Protein AF-A0A2N0QNW9-F1 (afdb_monomer)

Structure (mmCIF, N/CA/C/O backbone):
data_AF-A0A2N0QNW9-F1
#
_entry.id   AF-A0A2N0QNW9-F1
#
loop_
_atom_site.group_PDB
_atom_site.id
_atom_site.type_symbol
_atom_site.label_atom_id
_atom_site.label_alt_id
_atom_site.label_comp_id
_atom_site.label_asym_id
_atom_site.label_entity_id
_atom_site.label_seq_id
_atom_site.pdbx_PDB_ins_code
_atom_site.Cartn_x
_atom_site.Cartn_y
_atom_site.Cartn_z
_atom_site.occupancy
_atom_site.B_iso_or_equiv
_atom_site.auth_seq_id
_atom_site.auth_comp_id
_atom_site.auth_asym_id
_atom_site.auth_atom_id
_atom_site.pdbx_PDB_model_num
ATOM 1 N N . MET A 1 1 ? -4.707 -7.773 -13.191 1.00 48.44 1 MET A N 1
ATOM 2 C CA . MET A 1 1 ? -3.547 -7.348 -12.390 1.00 48.44 1 MET A CA 1
ATOM 3 C C . MET A 1 1 ? -4.023 -7.249 -10.958 1.00 48.44 1 MET A C 1
ATOM 5 O O . MET A 1 1 ? -4.866 -6.403 -10.692 1.00 48.44 1 MET A O 1
ATOM 9 N N . ASP A 1 2 ? -3.576 -8.142 -10.078 1.00 53.41 2 ASP A N 1
ATOM 10 C CA . ASP A 1 2 ? -3.922 -8.037 -8.659 1.00 53.41 2 ASP A CA 1
ATOM 11 C C . ASP A 1 2 ? -3.309 -6.743 -8.129 1.00 53.41 2 ASP A C 1
ATOM 13 O O . ASP A 1 2 ? -2.085 -6.581 -8.088 1.00 53.41 2 ASP A O 1
ATOM 17 N N . GLU A 1 3 ? -4.161 -5.768 -7.831 1.00 64.06 3 GLU A N 1
ATOM 18 C CA . GLU A 1 3 ? -3.727 -4.474 -7.338 1.00 64.06 3 GLU A CA 1
ATOM 19 C C . GLU A 1 3 ? -3.146 -4.657 -5.932 1.00 64.06 3 GLU A C 1
ATOM 21 O O . GLU A 1 3 ? -3.846 -5.014 -4.992 1.00 64.06 3 GLU A O 1
ATOM 26 N N . ILE A 1 4 ? -1.847 -4.393 -5.762 1.00 80.19 4 ILE A N 1
ATOM 27 C CA . ILE A 1 4 ? -1.136 -4.529 -4.475 1.00 80.19 4 ILE A CA 1
ATOM 28 C C . ILE A 1 4 ? -1.488 -3.367 -3.504 1.00 80.19 4 ILE A C 1
ATOM 30 O O . ILE A 1 4 ? -0.712 -2.997 -2.624 1.00 80.19 4 ILE A O 1
ATOM 34 N N . LYS A 1 5 ? -2.656 -2.742 -3.675 1.00 89.00 5 LYS A N 1
ATOM 35 C CA . LYS A 1 5 ? -3.111 -1.548 -2.953 1.00 89.00 5 LYS A CA 1
ATOM 36 C C . LYS A 1 5 ? -4.483 -1.775 -2.330 1.00 89.00 5 LYS A C 1
ATOM 38 O O . LYS A 1 5 ? -5.230 -2.650 -2.752 1.00 89.00 5 LYS A O 1
ATOM 43 N N . LEU A 1 6 ? -4.824 -0.947 -1.348 1.00 92.81 6 LEU A N 1
ATOM 44 C CA . LEU A 1 6 ? -6.203 -0.845 -0.887 1.00 92.81 6 LEU A CA 1
ATOM 45 C C . LEU A 1 6 ? -7.054 -0.157 -1.957 1.00 92.81 6 LEU A C 1
ATOM 47 O O . LEU A 1 6 ? -6.585 0.773 -2.624 1.00 92.81 6 LEU A O 1
ATOM 51 N N . SER A 1 7 ? -8.302 -0.604 -2.083 1.00 93.88 7 SER A N 1
ATOM 52 C CA . SER A 1 7 ? -9.323 0.070 -2.880 1.00 93.88 7 SER A CA 1
ATOM 53 C C . SER A 1 7 ? -9.699 1.411 -2.256 1.00 93.88 7 SER A C 1
ATOM 55 O O . SER A 1 7 ? -9.681 1.563 -1.030 1.00 93.88 7 SER A O 1
ATOM 57 N N . ASP A 1 8 ? -10.118 2.354 -3.094 1.00 93.00 8 ASP A N 1
ATOM 58 C CA . ASP A 1 8 ? -10.488 3.702 -2.656 1.00 93.00 8 ASP A CA 1
ATOM 59 C C . ASP A 1 8 ? -11.627 3.668 -1.617 1.00 93.00 8 ASP A C 1
ATOM 61 O O . ASP A 1 8 ? -11.547 4.352 -0.602 1.00 93.00 8 ASP A O 1
ATOM 65 N N . ASP A 1 9 ? -12.601 2.760 -1.763 1.00 95.62 9 ASP A N 1
ATOM 66 C CA . ASP A 1 9 ? -13.694 2.566 -0.792 1.00 95.62 9 ASP A CA 1
ATOM 67 C C . ASP A 1 9 ? -13.218 2.157 0.610 1.00 95.62 9 ASP A C 1
ATOM 69 O O . ASP A 1 9 ? -13.836 2.500 1.619 1.00 95.62 9 ASP A O 1
ATOM 73 N N . VAL A 1 10 ? -12.130 1.383 0.691 1.00 95.88 10 VAL A N 1
ATOM 74 C CA . VAL A 1 10 ? -11.548 0.980 1.979 1.00 95.88 10 VAL A CA 1
ATOM 75 C C . VAL A 1 10 ? -10.798 2.160 2.574 1.00 95.88 10 VAL A C 1
ATOM 77 O O . VAL A 1 10 ? -10.932 2.423 3.765 1.00 95.88 10 VAL A O 1
ATOM 80 N N . ILE A 1 11 ? -10.051 2.890 1.743 1.00 95.31 11 ILE A N 1
ATOM 81 C CA . ILE A 1 11 ? -9.313 4.085 2.152 1.00 95.31 11 ILE A CA 1
ATOM 82 C C . ILE A 1 11 ? -10.254 5.139 2.718 1.00 95.31 11 ILE A C 1
ATOM 84 O O . ILE A 1 11 ? -9.999 5.645 3.805 1.00 95.31 11 ILE A O 1
ATOM 88 N N . GLU A 1 12 ? -11.358 5.431 2.039 1.00 96.19 12 GLU A N 1
ATOM 89 C CA . GLU A 1 12 ? -12.331 6.428 2.485 1.00 96.19 12 GLU A CA 1
ATOM 90 C C . GLU A 1 12 ? -12.908 6.118 3.874 1.00 96.19 12 GLU A C 1
ATOM 92 O O . GLU A 1 12 ? -13.183 7.040 4.637 1.00 96.19 12 GLU A O 1
ATOM 97 N N . GLN A 1 13 ? -13.022 4.838 4.245 1.00 96.94 13 GLN A N 1
ATOM 98 C CA . GLN A 1 13 ? -13.509 4.420 5.566 1.00 96.94 13 GLN A CA 1
ATOM 99 C C . GLN A 1 13 ? -12.474 4.568 6.688 1.00 96.94 13 GLN A C 1
ATOM 101 O O . GLN A 1 13 ? -12.858 4.659 7.853 1.00 96.94 13 GLN A O 1
ATOM 106 N N . ILE A 1 14 ? -11.176 4.558 6.364 1.00 95.75 14 ILE A N 1
ATOM 107 C CA . ILE A 1 14 ? -10.092 4.515 7.362 1.00 95.75 14 ILE A CA 1
ATOM 108 C C . ILE A 1 14 ? -9.155 5.729 7.312 1.00 95.75 14 ILE A C 1
ATOM 110 O O . ILE A 1 14 ? -8.272 5.837 8.161 1.00 95.75 14 ILE A O 1
ATOM 114 N N . LYS A 1 15 ? -9.308 6.634 6.336 1.00 93.00 15 LYS A N 1
ATOM 115 C CA . LYS A 1 15 ? -8.396 7.771 6.103 1.00 93.00 15 LYS A CA 1
ATOM 116 C C . LYS A 1 15 ? -8.313 8.758 7.268 1.00 93.00 15 LYS A C 1
ATOM 118 O O . LYS A 1 15 ? -7.285 9.402 7.431 1.00 93.00 15 LYS A O 1
ATOM 123 N N . ASP A 1 16 ? -9.376 8.857 8.064 1.00 94.00 16 ASP A N 1
ATOM 124 C CA . ASP A 1 16 ? -9.473 9.797 9.186 1.00 94.00 16 ASP A CA 1
ATOM 125 C C . ASP A 1 16 ? -9.018 9.177 10.521 1.00 94.00 16 ASP A C 1
ATOM 127 O O . ASP A 1 16 ? -9.103 9.808 11.576 1.00 94.00 16 ASP A O 1
ATOM 131 N N . PHE A 1 17 ? -8.552 7.925 10.507 1.00 94.88 17 PHE A N 1
ATOM 132 C CA . PHE A 1 17 ? -8.042 7.256 11.703 1.00 94.88 17 PHE A CA 1
ATOM 133 C C . PHE A 1 17 ? -6.643 7.772 12.066 1.00 94.88 17 PHE A C 1
ATOM 135 O O . PHE A 1 17 ? -5.898 8.252 11.214 1.00 94.88 17 PHE A O 1
ATOM 142 N N . ASP A 1 18 ? -6.257 7.663 13.344 1.00 92.75 18 ASP A N 1
ATOM 143 C CA . ASP A 1 18 ? -4.886 7.999 13.752 1.00 92.75 18 ASP A CA 1
ATOM 144 C C . ASP A 1 18 ? -3.901 7.043 13.058 1.00 92.75 18 ASP A C 1
ATOM 146 O O . ASP A 1 18 ? -4.045 5.823 13.132 1.00 92.75 18 ASP A O 1
ATOM 150 N N . ASP A 1 19 ? -2.865 7.596 12.422 1.00 86.12 19 ASP A N 1
ATOM 151 C CA . ASP A 1 19 ? -1.824 6.816 11.737 1.00 86.12 19 ASP A CA 1
ATOM 152 C C . ASP A 1 19 ? -1.122 5.797 12.661 1.00 86.12 19 ASP A C 1
ATOM 154 O O . ASP A 1 19 ? -0.492 4.849 12.188 1.00 86.12 19 ASP A O 1
ATOM 158 N N . ARG A 1 20 ? -1.179 5.993 13.986 1.00 90.06 20 ARG A N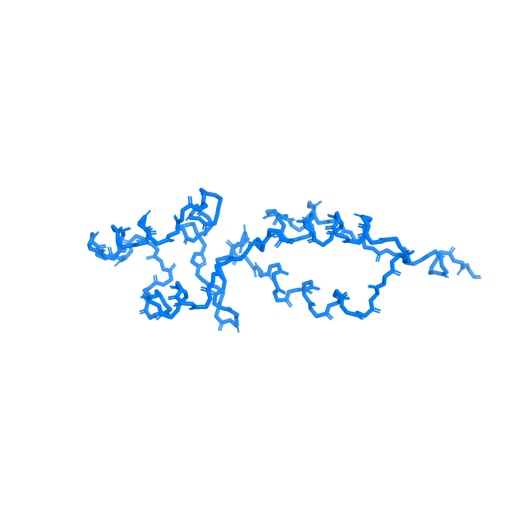 1
ATOM 159 C CA . ARG A 1 20 ? -0.594 5.093 14.984 1.00 90.06 20 ARG A CA 1
ATOM 160 C C . ARG A 1 20 ? -1.627 4.061 15.411 1.00 90.06 20 ARG A C 1
ATOM 162 O O . ARG A 1 20 ? -2.489 4.341 16.242 1.00 90.06 20 ARG A O 1
ATOM 169 N N . TYR A 1 21 ? -1.464 2.828 14.940 1.00 92.00 21 TYR A N 1
ATOM 170 C CA . TYR A 1 21 ? -2.391 1.725 15.216 1.00 92.00 21 TYR A CA 1
ATOM 171 C C . TYR A 1 21 ? -2.699 1.506 16.710 1.00 92.00 21 TYR A C 1
ATOM 173 O O . TYR A 1 21 ? -3.830 1.199 17.082 1.00 92.00 21 TYR A O 1
ATOM 181 N N . TRP A 1 22 ? -1.719 1.702 17.600 1.00 92.62 22 TRP A N 1
ATOM 182 C CA . TRP A 1 22 ? -1.917 1.538 19.048 1.00 92.62 22 TRP A CA 1
ATOM 183 C C . TRP A 1 22 ? -2.804 2.616 19.687 1.00 92.62 22 TRP A C 1
ATOM 185 O O . TRP A 1 22 ? -3.226 2.441 20.828 1.00 92.62 22 TRP A O 1
ATOM 195 N N . LYS A 1 23 ? -3.087 3.720 18.983 1.00 95.88 23 LYS A N 1
ATOM 196 C CA . LYS A 1 23 ? -3.998 4.779 19.439 1.00 95.88 23 LYS A CA 1
ATOM 197 C C . LYS A 1 23 ? -5.447 4.577 19.010 1.00 95.88 23 LYS A C 1
ATOM 199 O O . LYS A 1 23 ? -6.308 5.324 19.464 1.00 95.88 23 LYS A O 1
ATOM 204 N N . LEU A 1 24 ? -5.708 3.604 18.142 1.00 96.88 24 LEU A N 1
ATOM 205 C CA . LEU A 1 24 ? -7.052 3.317 17.660 1.00 96.88 24 LEU A CA 1
ATOM 206 C C . LEU A 1 24 ? -7.910 2.668 18.747 1.00 96.88 24 LEU A C 1
ATOM 208 O O . LEU A 1 24 ? -7.397 1.932 19.598 1.00 96.88 24 LEU A O 1
ATOM 212 N N . THR A 1 25 ? -9.219 2.905 18.685 1.00 97.88 25 THR A N 1
ATOM 213 C CA . THR A 1 25 ? -10.192 2.192 19.522 1.00 97.88 25 THR A CA 1
ATOM 214 C C . THR A 1 25 ? -10.319 0.734 19.077 1.00 97.88 25 THR A C 1
ATOM 216 O O . THR A 1 25 ? -9.926 0.365 17.966 1.00 97.88 25 THR A O 1
ATOM 219 N N . GLU A 1 26 ? -10.884 -0.121 19.927 1.00 97.31 26 GLU A N 1
ATOM 220 C CA . GLU A 1 26 ? -11.099 -1.530 19.575 1.00 97.31 26 GLU A CA 1
ATOM 221 C C . GLU A 1 26 ? -12.088 -1.688 18.408 1.00 97.31 26 GLU A C 1
ATOM 223 O O . GLU A 1 26 ? -11.907 -2.561 17.558 1.00 97.31 26 GLU A O 1
ATOM 228 N N . GLU A 1 27 ? -13.075 -0.795 18.286 1.00 97.88 27 GLU A N 1
ATOM 229 C CA . GLU A 1 27 ? -13.999 -0.766 17.148 1.00 97.88 27 GLU A CA 1
ATOM 230 C C . GLU A 1 27 ? -13.270 -0.426 15.844 1.00 97.88 27 GLU A C 1
ATOM 232 O O . GLU A 1 27 ? -13.480 -1.092 14.829 1.00 97.88 27 GLU A O 1
ATOM 237 N N . GLN A 1 28 ? -12.374 0.568 15.869 1.00 97.50 28 GLN A N 1
ATOM 238 C CA . GLN A 1 28 ? -11.563 0.941 14.707 1.00 97.50 28 GLN A CA 1
ATOM 239 C C . GLN A 1 28 ? -10.640 -0.208 14.285 1.00 97.50 28 GLN A C 1
ATOM 241 O O . GLN A 1 28 ? -10.578 -0.545 13.102 1.00 97.50 28 GLN A O 1
ATOM 246 N N . LYS A 1 29 ? -9.965 -0.855 15.246 1.00 97.00 29 LYS A N 1
ATOM 247 C CA . LYS A 1 29 ? -9.104 -2.023 14.986 1.00 97.00 29 LYS A CA 1
ATOM 248 C C . LYS A 1 29 ? -9.891 -3.179 14.367 1.00 97.00 29 LYS A C 1
ATOM 250 O O . LYS A 1 29 ? -9.454 -3.747 13.369 1.00 97.00 29 LYS A O 1
ATOM 255 N N . SER A 1 30 ? -11.069 -3.478 14.913 1.00 96.94 30 SER A N 1
ATOM 256 C CA . SER A 1 30 ? -11.971 -4.510 14.391 1.00 96.94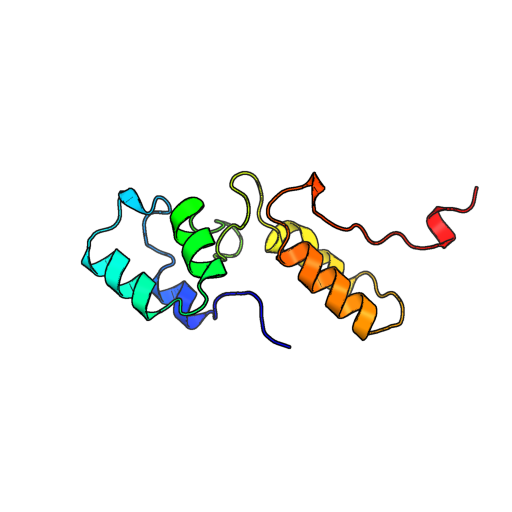 30 SER A CA 1
ATOM 257 C C . SER A 1 30 ? -12.438 -4.199 12.964 1.00 96.94 30 SER A C 1
ATOM 259 O O . SER A 1 30 ? -12.428 -5.076 12.096 1.00 96.94 30 SER A O 1
ATOM 261 N N . LEU A 1 31 ? -12.769 -2.933 12.677 1.00 97.25 31 LEU A N 1
ATOM 262 C CA . LEU A 1 31 ? -13.140 -2.498 11.331 1.00 97.25 31 LEU A CA 1
ATOM 263 C C . LEU A 1 31 ? -11.988 -2.691 10.336 1.00 97.25 31 LEU A C 1
ATOM 265 O O . LEU A 1 31 ? -12.203 -3.248 9.262 1.00 97.25 31 LEU A O 1
ATOM 269 N N . ILE A 1 32 ? -10.764 -2.301 10.701 1.00 96.19 32 ILE A N 1
ATOM 270 C CA . ILE A 1 32 ? -9.569 -2.520 9.871 1.00 96.19 32 ILE A CA 1
ATOM 271 C C . ILE A 1 32 ? -9.367 -4.008 9.586 1.00 96.19 32 ILE A C 1
ATOM 273 O O . ILE A 1 32 ? -9.114 -4.389 8.442 1.00 96.19 32 ILE A O 1
ATOM 277 N N . ASP A 1 33 ? -9.497 -4.859 10.608 1.00 95.50 33 ASP A N 1
ATOM 278 C CA . ASP A 1 33 ? -9.314 -6.301 10.458 1.00 95.50 33 ASP A CA 1
ATOM 279 C C . ASP A 1 33 ? -10.339 -6.938 9.512 1.00 95.50 33 ASP A C 1
ATOM 281 O O . ASP A 1 33 ? -10.000 -7.918 8.838 1.00 95.50 33 ASP A O 1
ATOM 285 N N . LYS A 1 34 ? -11.541 -6.355 9.424 1.00 96.81 34 LYS A N 1
ATOM 286 C CA . LYS A 1 34 ? -12.606 -6.745 8.495 1.00 96.81 34 LYS A CA 1
ATOM 287 C C . LYS A 1 34 ? -12.401 -6.197 7.078 1.00 96.81 34 LYS A C 1
ATOM 289 O O . LYS A 1 34 ? -12.659 -6.923 6.122 1.00 96.81 34 LYS A O 1
ATOM 294 N N . LEU A 1 35 ? -11.984 -4.936 6.938 1.00 96.19 35 LEU A N 1
ATOM 295 C CA . LEU A 1 35 ? -11.858 -4.262 5.639 1.00 96.19 35 LEU A CA 1
ATOM 296 C C . LEU A 1 35 ? -10.605 -4.689 4.871 1.00 96.19 35 LEU A C 1
ATOM 298 O O . LEU A 1 35 ? -10.670 -4.927 3.667 1.00 96.19 35 LEU A O 1
ATOM 302 N N . ILE A 1 36 ? -9.461 -4.792 5.551 1.00 95.06 36 ILE A N 1
ATOM 303 C CA . ILE A 1 36 ? -8.195 -5.164 4.918 1.00 95.06 36 ILE A CA 1
ATOM 304 C C . ILE A 1 36 ? -8.030 -6.677 5.035 1.00 95.06 36 ILE A C 1
ATOM 306 O O . ILE A 1 36 ? -7.618 -7.189 6.071 1.00 95.06 36 ILE A O 1
ATOM 310 N N . THR A 1 37 ? -8.363 -7.416 3.984 1.00 93.62 37 THR A N 1
ATOM 311 C CA . THR A 1 37 ? -8.253 -8.885 3.975 1.00 93.62 37 THR A CA 1
ATOM 312 C C . THR A 1 37 ? -6.835 -9.363 3.677 1.00 93.62 37 THR A C 1
ATOM 314 O O . THR A 1 37 ? -6.399 -10.376 4.227 1.00 93.62 37 THR A O 1
ATOM 317 N N . ASP A 1 38 ? -6.093 -8.611 2.863 1.00 92.94 38 ASP A N 1
ATOM 318 C CA . ASP A 1 38 ? -4.696 -8.900 2.561 1.00 92.94 38 ASP A CA 1
ATOM 319 C C . ASP A 1 38 ? -3.834 -8.775 3.825 1.00 92.94 38 ASP A C 1
ATOM 321 O O . ASP A 1 38 ? -3.747 -7.721 4.466 1.00 92.94 38 ASP A O 1
ATOM 325 N N . LYS A 1 39 ? -3.197 -9.888 4.199 1.00 93.00 39 LYS A N 1
ATOM 326 C CA . LYS A 1 39 ? -2.416 -9.988 5.432 1.00 93.00 39 LYS A CA 1
ATOM 327 C C . LYS A 1 39 ? -1.199 -9.061 5.419 1.00 93.00 39 LYS A C 1
ATOM 329 O O . LYS A 1 39 ? -0.889 -8.481 6.458 1.00 93.00 39 LYS A O 1
ATOM 334 N N . GLU A 1 40 ? -0.528 -8.907 4.276 1.00 91.06 40 GLU A N 1
ATOM 335 C CA . GLU A 1 40 ? 0.650 -8.044 4.174 1.00 91.06 40 GLU A CA 1
ATOM 336 C C . GLU A 1 40 ? 0.264 -6.570 4.290 1.00 91.06 40 GLU A C 1
ATOM 338 O O . GLU A 1 40 ? 0.900 -5.831 5.039 1.00 91.06 40 GLU A O 1
ATOM 343 N N . LEU A 1 41 ? -0.783 -6.133 3.586 1.00 92.38 41 LEU A N 1
ATOM 344 C CA . LEU A 1 41 ? -1.272 -4.754 3.646 1.00 92.38 41 LEU A CA 1
ATOM 345 C C . LEU A 1 41 ? -1.781 -4.404 5.038 1.00 92.38 41 LEU A C 1
ATOM 347 O O . LEU A 1 41 ? 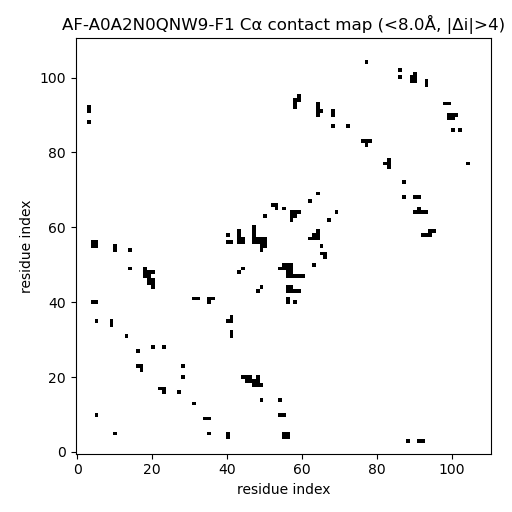-1.505 -3.312 5.535 1.00 92.38 41 LEU A O 1
ATOM 351 N N . LYS A 1 42 ? -2.465 -5.345 5.691 1.00 94.12 42 LYS A N 1
ATOM 352 C CA . LYS A 1 42 ? -2.902 -5.205 7.079 1.00 94.12 42 LYS A CA 1
ATOM 353 C C . LYS A 1 42 ? -1.716 -5.005 8.012 1.00 94.12 42 LYS A C 1
ATOM 355 O O . LYS A 1 42 ? -1.726 -4.084 8.820 1.00 94.12 42 LYS A O 1
ATOM 360 N N . GLU A 1 43 ? -0.686 -5.837 7.901 1.00 93.31 43 GLU A N 1
ATOM 361 C CA . GLU A 1 43 ? 0.524 -5.701 8.713 1.00 93.31 43 GLU A CA 1
ATOM 362 C C . GLU A 1 43 ? 1.252 -4.377 8.430 1.00 93.31 43 GLU A C 1
ATOM 364 O O . GLU A 1 43 ? 1.652 -3.680 9.363 1.00 93.31 43 GLU A O 1
ATOM 369 N N . CYS A 1 44 ? 1.342 -3.969 7.161 1.00 92.38 44 CYS A N 1
ATOM 370 C CA . CYS A 1 44 ? 1.902 -2.676 6.765 1.00 92.38 44 CYS A CA 1
ATOM 371 C C . CYS A 1 44 ? 1.131 -1.506 7.393 1.00 92.38 44 CYS A C 1
ATOM 373 O O . CYS A 1 44 ? 1.748 -0.600 7.949 1.00 92.38 44 CYS A O 1
ATOM 375 N N . TYR A 1 45 ? -0.204 -1.547 7.366 1.00 93.56 45 TYR A N 1
ATOM 376 C CA . TYR A 1 45 ? -1.049 -0.547 8.018 1.00 93.56 45 TYR A CA 1
ATOM 377 C C . TYR A 1 45 ? -0.804 -0.511 9.531 1.00 93.56 45 TYR A C 1
ATOM 379 O O . TYR A 1 45 ? -0.591 0.559 10.093 1.00 93.56 45 TYR A O 1
ATOM 387 N N . LYS A 1 46 ? -0.784 -1.671 10.200 1.00 93.69 46 LYS A N 1
ATOM 388 C CA . LYS A 1 46 ? -0.589 -1.746 11.658 1.00 93.69 46 LYS A CA 1
ATOM 389 C C . LYS A 1 46 ? 0.774 -1.201 12.094 1.00 93.69 46 LYS A C 1
ATOM 391 O O . LYS A 1 46 ? 0.861 -0.540 13.125 1.00 93.69 46 LYS A O 1
ATOM 396 N N . ASN A 1 47 ? 1.819 -1.455 11.307 1.00 92.12 47 ASN A N 1
ATOM 397 C CA . ASN A 1 47 ? 3.186 -1.064 11.647 1.00 92.12 47 ASN A CA 1
ATOM 398 C C . ASN A 1 47 ? 3.515 0.381 11.252 1.00 92.12 47 ASN A C 1
ATOM 400 O O . ASN A 1 47 ? 4.205 1.075 11.995 1.00 92.12 47 ASN A O 1
ATOM 404 N N . ASN A 1 48 ? 3.033 0.836 10.093 1.00 91.38 48 ASN A N 1
ATOM 405 C CA . ASN A 1 48 ? 3.478 2.091 9.485 1.00 91.38 48 ASN A CA 1
ATOM 406 C C . ASN A 1 48 ? 2.335 3.074 9.177 1.00 91.38 48 ASN A C 1
ATOM 408 O O . ASN A 1 48 ? 2.604 4.188 8.729 1.00 91.38 48 ASN A O 1
ATOM 412 N N . GLY A 1 49 ? 1.072 2.707 9.379 1.00 92.50 49 GLY A N 1
ATOM 413 C CA . GLY A 1 49 ? -0.080 3.546 9.043 1.00 92.50 49 GLY A CA 1
ATOM 414 C C . GLY A 1 49 ? -0.182 3.870 7.550 1.00 92.50 49 GLY A C 1
ATOM 415 O O . GLY A 1 49 ? 0.408 3.202 6.689 1.00 92.50 49 GLY A O 1
ATOM 416 N N . LEU A 1 50 ? -0.931 4.927 7.234 1.00 93.25 50 LEU A N 1
ATOM 417 C CA . LEU A 1 50 ? -1.134 5.384 5.863 1.00 93.25 50 LEU A CA 1
ATOM 418 C C . LEU A 1 50 ? -0.065 6.389 5.434 1.00 93.25 50 LEU A C 1
ATOM 420 O O . LEU A 1 50 ? 0.540 7.108 6.230 1.00 93.25 50 LEU A O 1
ATOM 424 N N . CYS A 1 51 ? 0.191 6.446 4.130 1.00 92.69 51 CYS A N 1
ATOM 425 C CA . CYS A 1 51 ? 0.959 7.532 3.549 1.00 92.69 51 CYS A CA 1
ATOM 426 C C . CYS A 1 51 ? 0.078 8.775 3.416 1.00 92.69 51 CYS A C 1
ATOM 428 O O . CYS A 1 51 ? -0.917 8.746 2.705 1.00 92.69 51 CYS A O 1
ATOM 430 N N . LYS A 1 52 ? 0.516 9.909 3.963 1.00 90.25 52 LYS A N 1
ATOM 431 C CA . LYS A 1 52 ? -0.224 11.185 3.901 1.00 90.25 52 LYS A CA 1
ATOM 432 C C . LYS A 1 52 ? -0.439 11.755 2.493 1.00 90.25 52 LYS A C 1
ATOM 434 O O . LYS A 1 52 ? -1.208 12.692 2.330 1.00 90.25 52 LYS A O 1
ATOM 439 N N . LYS A 1 53 ? 0.284 11.249 1.486 1.00 91.75 53 LYS A N 1
ATOM 440 C CA . LYS A 1 53 ? 0.187 11.719 0.094 1.00 91.75 53 LYS A CA 1
ATOM 441 C C . LYS A 1 53 ? -0.793 10.895 -0.742 1.00 91.75 53 LYS A C 1
ATOM 443 O O . LYS A 1 53 ? -1.469 11.461 -1.589 1.00 91.75 53 LYS A O 1
ATOM 448 N N . CYS A 1 54 ? -0.828 9.575 -0.552 1.00 91.62 54 CYS A N 1
ATOM 449 C CA . CYS A 1 54 ? -1.615 8.665 -1.396 1.00 91.62 54 CYS A CA 1
ATOM 450 C C . CYS A 1 54 ? -2.584 7.766 -0.620 1.00 91.62 54 CYS A C 1
ATOM 452 O O . CYS A 1 54 ? -3.259 6.946 -1.231 1.00 91.62 54 CYS A O 1
ATOM 454 N N . ASN A 1 55 ? -2.624 7.881 0.709 1.00 93.12 55 ASN A N 1
ATOM 455 C CA . ASN A 1 55 ? -3.476 7.123 1.627 1.00 93.12 55 ASN A CA 1
ATOM 456 C C . ASN A 1 55 ? -3.340 5.595 1.538 1.00 93.12 55 ASN A C 1
ATOM 458 O O . ASN A 1 55 ? -4.192 4.866 2.033 1.00 93.12 55 ASN A O 1
ATOM 462 N N . GLN A 1 56 ? -2.253 5.093 0.948 1.00 93.12 56 GLN A N 1
ATOM 463 C CA . GLN A 1 56 ? -1.943 3.665 0.919 1.00 93.12 56 GLN A CA 1
ATOM 464 C C . GLN A 1 56 ? -1.120 3.255 2.147 1.00 93.12 56 GLN A C 1
ATOM 466 O O . GLN A 1 56 ? -0.300 4.059 2.615 1.00 93.12 56 GLN A O 1
ATOM 471 N N . PRO A 1 57 ? -1.270 2.012 2.648 1.00 92.44 57 PRO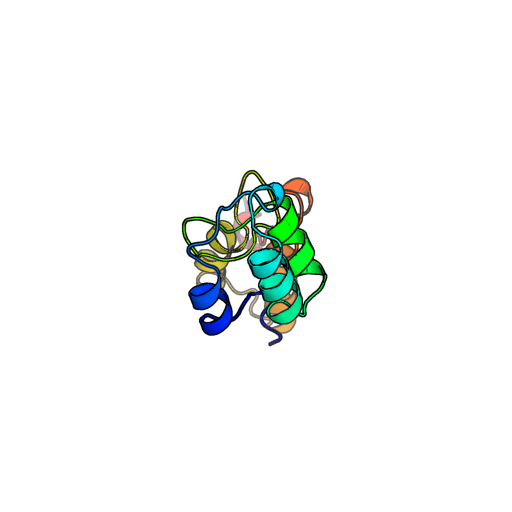 A N 1
ATOM 472 C CA . PRO A 1 57 ? -0.421 1.479 3.703 1.00 92.44 57 PRO A CA 1
ATOM 473 C C . PRO A 1 57 ? 1.054 1.589 3.336 1.00 92.44 57 PRO A C 1
ATOM 475 O O . PRO A 1 57 ? 1.490 1.203 2.246 1.00 92.44 57 PRO A O 1
ATOM 478 N N . ARG A 1 58 ? 1.844 2.120 4.262 1.00 90.69 58 ARG A N 1
ATOM 479 C CA . ARG A 1 58 ? 3.285 2.250 4.074 1.00 90.69 58 ARG A CA 1
ATOM 480 C C . ARG A 1 58 ? 3.964 0.895 4.265 1.00 90.69 58 ARG A C 1
ATOM 482 O O . ARG A 1 58 ? 3.814 0.259 5.304 1.00 90.69 58 ARG A O 1
ATOM 489 N N . ARG A 1 59 ? 4.752 0.452 3.282 1.00 87.19 59 ARG A N 1
ATOM 490 C CA . ARG A 1 59 ? 5.602 -0.745 3.440 1.00 87.19 59 ARG A CA 1
ATOM 491 C C . ARG A 1 59 ? 6.869 -0.463 4.241 1.00 87.19 59 ARG A C 1
ATOM 493 O O . ARG A 1 59 ? 7.411 -1.368 4.869 1.00 87.19 59 ARG A O 1
ATOM 500 N N . ASN A 1 60 ? 7.298 0.794 4.240 1.00 83.56 60 ASN A N 1
ATOM 501 C CA . ASN A 1 60 ? 8.453 1.293 4.959 1.00 83.56 60 ASN A CA 1
ATOM 502 C C . ASN A 1 60 ? 8.050 2.528 5.783 1.00 83.56 60 ASN A C 1
ATOM 504 O O . ASN A 1 60 ? 7.202 3.310 5.356 1.00 83.56 60 ASN A O 1
ATOM 508 N N . TYR A 1 61 ? 8.636 2.705 6.965 1.00 78.62 61 TYR A N 1
ATOM 509 C CA . TYR A 1 61 ? 8.336 3.849 7.826 1.00 78.62 61 TYR A CA 1
ATOM 510 C C . TYR A 1 61 ? 8.747 5.192 7.190 1.00 78.62 61 TYR A C 1
ATOM 512 O O . TYR A 1 61 ? 7.995 6.170 7.270 1.00 78.62 61 TYR A O 1
ATOM 520 N N . ASP A 1 62 ? 9.896 5.210 6.509 1.00 81.94 62 ASP A N 1
ATOM 521 C CA . ASP A 1 62 ? 10.566 6.415 6.013 1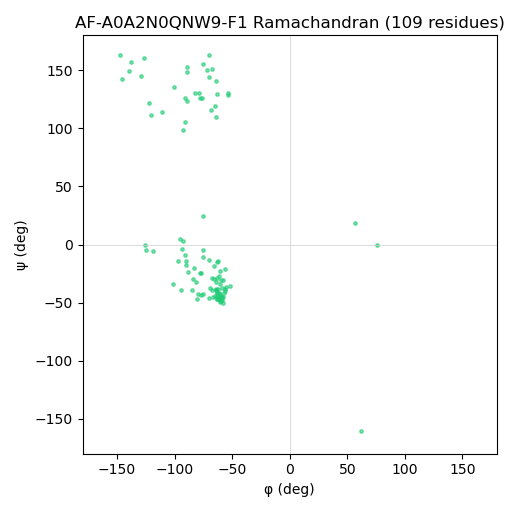.00 81.94 62 ASP A CA 1
ATOM 522 C C . ASP A 1 62 ? 10.025 6.893 4.661 1.00 81.94 62 ASP A C 1
ATOM 524 O O . ASP A 1 62 ? 10.036 8.089 4.370 1.00 81.94 62 ASP A O 1
ATOM 528 N N . TYR A 1 63 ? 9.526 5.983 3.821 1.00 85.31 63 TYR A N 1
ATOM 529 C CA . TYR A 1 63 ? 9.029 6.328 2.488 1.00 85.31 63 TYR A CA 1
ATOM 530 C C . TYR A 1 63 ? 7.857 5.451 2.035 1.00 85.31 63 TYR A C 1
ATOM 532 O O . TYR A 1 63 ? 7.575 4.381 2.568 1.00 85.31 63 TYR A O 1
ATOM 540 N N . CYS A 1 64 ? 7.144 5.929 1.015 1.00 90.38 64 CYS A N 1
ATOM 541 C CA . CYS A 1 64 ? 6.023 5.222 0.411 1.00 90.38 64 CYS A CA 1
ATOM 542 C C . CYS A 1 64 ? 6.392 4.754 -0.999 1.00 90.38 64 CYS A C 1
ATOM 544 O O . CYS A 1 64 ? 6.550 5.579 -1.899 1.00 90.38 64 CYS A O 1
ATOM 546 N N . ASN A 1 65 ? 6.470 3.436 -1.197 1.00 89.50 65 ASN A N 1
ATOM 547 C CA . ASN A 1 65 ? 6.815 2.824 -2.484 1.00 89.50 65 ASN A CA 1
ATOM 548 C C . ASN A 1 65 ? 5.877 3.283 -3.606 1.00 89.50 65 ASN A C 1
ATOM 550 O O . ASN A 1 65 ? 6.336 3.586 -4.701 1.00 89.50 65 ASN A O 1
ATOM 554 N N . TYR A 1 66 ? 4.575 3.410 -3.326 1.00 89.81 66 TYR A N 1
ATOM 555 C CA . TYR A 1 66 ? 3.609 3.931 -4.297 1.00 89.81 66 TYR A CA 1
ATOM 556 C C . TYR A 1 66 ? 3.981 5.333 -4.774 1.00 89.81 66 TYR A C 1
ATOM 558 O O . TYR A 1 66 ? 4.076 5.575 -5.971 1.00 89.81 66 TYR A O 1
ATOM 566 N N . CYS A 1 67 ? 4.250 6.249 -3.846 1.00 91.12 67 CYS A N 1
ATOM 567 C CA . CYS A 1 67 ? 4.622 7.620 -4.187 1.00 91.12 67 CYS A CA 1
ATOM 568 C C . CYS A 1 67 ? 5.968 7.717 -4.912 1.00 91.12 67 CYS A C 1
ATOM 570 O O . CYS A 1 67 ? 6.164 8.661 -5.675 1.00 91.12 67 CYS A O 1
ATOM 572 N N . LEU A 1 68 ? 6.882 6.784 -4.636 1.00 90.00 68 LEU A N 1
ATOM 573 C CA . LEU A 1 68 ? 8.228 6.768 -5.195 1.00 90.00 68 LEU A CA 1
ATOM 574 C C . LEU A 1 68 ? 8.254 6.192 -6.618 1.00 90.00 68 LEU A C 1
ATOM 576 O O . LEU A 1 68 ? 8.852 6.792 -7.504 1.00 90.00 68 LEU A O 1
ATOM 580 N N . PHE A 1 69 ? 7.593 5.054 -6.846 1.00 88.81 69 PHE A N 1
ATOM 581 C CA . PHE A 1 69 ? 7.733 4.299 -8.094 1.00 88.81 69 PHE A CA 1
ATOM 582 C C . PHE A 1 69 ? 6.581 4.492 -9.079 1.00 88.81 69 PHE A C 1
ATOM 584 O O . PHE A 1 69 ? 6.823 4.529 -10.284 1.00 88.81 69 PHE A O 1
ATOM 591 N N . GLN A 1 70 ? 5.344 4.675 -8.603 1.00 87.12 70 GLN A N 1
ATOM 592 C CA . GLN A 1 70 ? 4.171 4.754 -9.483 1.00 87.12 70 GLN A CA 1
ATOM 593 C C . GLN A 1 70 ? 4.273 5.847 -10.568 1.00 87.12 70 GLN A C 1
ATOM 595 O O . GLN A 1 70 ? 3.868 5.573 -11.700 1.00 87.12 70 GLN A O 1
ATOM 600 N N . PRO A 1 71 ? 4.839 7.047 -10.306 1.00 87.81 71 PRO A N 1
ATOM 601 C CA . PRO A 1 71 ? 5.029 8.049 -11.356 1.00 87.81 71 PRO A CA 1
ATOM 602 C C . PRO A 1 71 ? 5.918 7.567 -12.509 1.00 87.81 71 PRO A C 1
ATOM 604 O O . PRO A 1 71 ? 5.706 7.968 -13.650 1.00 87.81 71 PRO A O 1
ATOM 607 N N . ASN A 1 72 ? 6.882 6.687 -12.227 1.00 84.75 72 ASN A N 1
ATOM 608 C CA . ASN A 1 72 ? 7.834 6.189 -13.215 1.00 84.75 72 ASN A CA 1
ATOM 609 C C . ASN A 1 72 ? 7.283 5.024 -14.041 1.00 84.75 72 ASN A C 1
ATOM 611 O O . ASN A 1 72 ? 7.765 4.815 -15.146 1.00 84.75 72 ASN A O 1
ATOM 615 N N . PHE A 1 73 ? 6.249 4.316 -13.573 1.00 87.50 73 PHE A N 1
ATOM 616 C CA . PHE A 1 73 ? 5.678 3.161 -14.288 1.00 87.50 73 PHE A CA 1
ATOM 617 C C . PHE A 1 73 ? 5.130 3.500 -15.677 1.00 87.50 73 PHE A C 1
ATOM 619 O O . PHE A 1 73 ? 5.010 2.620 -16.517 1.00 87.50 73 PHE A O 1
ATOM 626 N N . LYS A 1 74 ? 4.782 4.769 -15.922 1.00 83.50 74 LYS A N 1
ATOM 627 C CA . LYS A 1 74 ? 4.340 5.248 -17.241 1.00 83.50 74 LYS A CA 1
ATOM 628 C C . LYS A 1 74 ? 5.483 5.752 -18.121 1.00 83.50 74 LYS A C 1
ATOM 630 O O . LYS A 1 74 ? 5.283 5.924 -19.317 1.00 83.50 74 LYS A O 1
ATOM 635 N N . ASN A 1 75 ? 6.639 6.040 -17.526 1.00 83.50 75 ASN A N 1
ATOM 636 C CA . ASN A 1 75 ? 7.738 6.746 -18.183 1.00 83.50 75 ASN A CA 1
ATOM 637 C C . ASN A 1 75 ? 8.803 5.801 -18.745 1.00 83.50 75 ASN A C 1
ATOM 639 O O . ASN A 1 75 ? 9.636 6.247 -19.525 1.00 83.50 75 ASN A O 1
ATOM 643 N N . TRP A 1 76 ? 8.795 4.526 -18.356 1.00 86.75 76 TRP A N 1
ATOM 644 C CA . TRP A 1 76 ? 9.692 3.514 -18.901 1.00 86.75 76 TRP A CA 1
ATOM 645 C C . TRP A 1 76 ? 8.943 2.196 -19.110 1.00 86.75 76 TRP A C 1
ATOM 647 O O . TRP A 1 76 ? 8.005 1.872 -18.383 1.00 86.75 76 TRP A O 1
ATOM 657 N N . THR A 1 77 ? 9.376 1.442 -20.114 1.00 87.00 77 THR A N 1
ATOM 658 C CA . THR A 1 77 ? 8.964 0.061 -20.379 1.00 87.00 77 THR A CA 1
ATOM 659 C C . THR A 1 77 ? 10.166 -0.672 -20.955 1.00 87.00 77 THR A C 1
ATOM 661 O O . THR A 1 77 ? 10.936 -0.099 -21.726 1.00 87.00 77 THR A O 1
ATOM 664 N N . SER A 1 78 ? 10.345 -1.937 -20.590 1.00 87.44 78 SER A N 1
ATOM 665 C CA . SER A 1 78 ? 11.352 -2.805 -21.205 1.00 87.44 78 SER A CA 1
ATOM 666 C C . SER A 1 78 ? 10.948 -3.291 -22.606 1.00 87.44 78 SER A C 1
ATOM 668 O O . SER A 1 78 ? 11.719 -3.989 -23.263 1.00 87.44 78 SER A O 1
ATOM 670 N N . GLY A 1 79 ? 9.728 -2.975 -23.059 1.00 88.69 79 GLY A N 1
ATOM 671 C CA . GLY A 1 79 ? 9.103 -3.585 -24.234 1.00 88.69 79 GLY A CA 1
ATOM 672 C C . GLY A 1 79 ? 8.570 -5.000 -23.973 1.00 88.69 79 GLY A C 1
ATOM 673 O O . GLY A 1 79 ? 7.987 -5.603 -24.873 1.00 88.69 79 GLY A O 1
ATOM 674 N N . ASN A 1 80 ? 8.734 -5.528 -22.754 1.00 91.56 80 ASN A N 1
ATOM 675 C CA . ASN A 1 80 ? 8.201 -6.811 -22.319 1.00 91.56 80 ASN A CA 1
ATOM 676 C C . ASN A 1 80 ? 7.266 -6.611 -21.117 1.00 91.56 80 ASN A C 1
ATOM 678 O O . ASN A 1 80 ? 7.704 -6.299 -20.010 1.00 91.56 80 ASN A O 1
ATOM 682 N N . HIS A 1 81 ? 5.971 -6.836 -21.343 1.00 91.31 81 HIS A N 1
ATOM 683 C CA . HIS A 1 81 ? 4.932 -6.646 -20.332 1.00 91.31 81 HIS A CA 1
ATOM 684 C C . HIS A 1 81 ? 5.176 -7.474 -19.060 1.00 91.31 81 HIS A C 1
ATOM 686 O O . HIS A 1 81 ? 4.994 -6.964 -17.958 1.00 91.31 81 HIS A O 1
ATOM 692 N N . ASP A 1 82 ? 5.598 -8.732 -19.191 1.00 92.38 82 ASP A N 1
ATOM 693 C CA . ASP A 1 82 ? 5.773 -9.626 -18.041 1.00 92.38 82 ASP A CA 1
ATOM 694 C C . ASP A 1 82 ? 6.947 -9.180 -17.161 1.00 92.38 82 ASP A C 1
ATOM 696 O O . ASP A 1 82 ? 6.874 -9.232 -15.931 1.00 92.38 82 ASP A O 1
ATOM 700 N N . VAL A 1 83 ? 8.021 -8.694 -17.792 1.00 91.06 83 VAL A N 1
ATOM 701 C CA . VAL A 1 83 ? 9.179 -8.115 -17.096 1.00 91.06 83 VAL A CA 1
ATOM 702 C C . VAL A 1 83 ? 8.786 -6.817 -16.395 1.00 91.06 83 VAL A C 1
ATOM 704 O O . VAL A 1 83 ? 9.109 -6.639 -15.220 1.00 91.06 83 VAL A O 1
ATOM 707 N N . ASP A 1 84 ? 8.048 -5.940 -17.074 1.00 90.56 84 ASP A N 1
ATOM 708 C CA . ASP A 1 84 ? 7.579 -4.681 -16.494 1.00 90.56 84 ASP A CA 1
ATOM 709 C C . ASP A 1 84 ? 6.658 -4.936 -15.294 1.00 90.56 84 ASP A C 1
ATOM 711 O O . ASP A 1 84 ? 6.864 -4.364 -14.223 1.00 90.56 84 ASP A O 1
ATOM 715 N N . GLU A 1 85 ? 5.686 -5.844 -15.428 1.00 91.50 85 GLU A N 1
ATOM 716 C CA . GLU A 1 85 ? 4.784 -6.224 -14.339 1.00 91.50 85 GLU A CA 1
ATOM 717 C C . GLU A 1 85 ? 5.564 -6.815 -13.156 1.00 91.50 85 GLU A C 1
ATOM 719 O O . GLU A 1 85 ? 5.299 -6.469 -12.000 1.00 91.50 85 GLU A O 1
ATOM 724 N N . PHE A 1 86 ? 6.557 -7.670 -13.419 1.00 91.31 86 PHE A N 1
ATOM 725 C CA . PHE A 1 86 ? 7.414 -8.229 -12.376 1.00 91.31 86 PHE A CA 1
ATOM 726 C C . PHE A 1 86 ? 8.180 -7.138 -11.616 1.00 91.31 86 PHE A C 1
ATOM 728 O O . PHE A 1 86 ? 8.134 -7.106 -10.382 1.00 91.31 86 PHE A O 1
ATOM 735 N N . ILE A 1 87 ? 8.843 -6.222 -12.329 1.00 91.81 87 ILE A N 1
ATOM 736 C CA . ILE A 1 87 ? 9.626 -5.140 -11.719 1.00 91.81 87 ILE A CA 1
ATOM 737 C C . ILE A 1 87 ? 8.717 -4.217 -10.903 1.00 91.81 87 ILE A C 1
ATOM 739 O O . ILE A 1 87 ? 9.024 -3.932 -9.744 1.00 91.81 87 ILE A O 1
ATOM 743 N N . GLN A 1 88 ? 7.573 -3.801 -11.456 1.00 91.25 88 GLN A N 1
ATOM 744 C CA . GLN A 1 8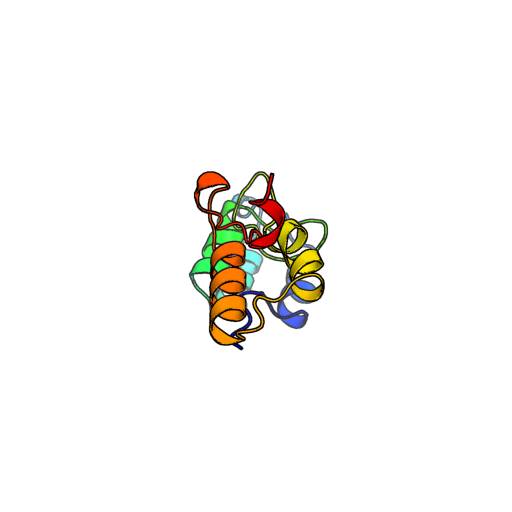8 ? 6.614 -2.941 -10.758 1.00 91.25 88 GLN A CA 1
ATOM 745 C C . GLN A 1 88 ? 6.119 -3.598 -9.463 1.00 91.25 88 GLN A C 1
ATOM 747 O O . GLN A 1 88 ? 6.116 -2.966 -8.403 1.00 91.25 88 GLN A O 1
ATOM 752 N N . LYS A 1 89 ? 5.760 -4.890 -9.503 1.00 90.88 89 LYS A N 1
ATOM 753 C CA . LYS A 1 89 ? 5.350 -5.638 -8.304 1.00 90.88 89 LYS A CA 1
ATOM 754 C C . LYS A 1 89 ? 6.482 -5.751 -7.285 1.00 90.88 89 LYS A C 1
ATOM 756 O O . LYS A 1 89 ? 6.226 -5.587 -6.092 1.00 90.88 89 LYS A O 1
ATOM 761 N N . ALA A 1 90 ? 7.713 -6.010 -7.725 1.00 91.06 90 ALA A N 1
ATOM 762 C CA . ALA A 1 90 ? 8.872 -6.102 -6.841 1.00 91.06 90 ALA A CA 1
ATOM 763 C C . ALA A 1 90 ? 9.152 -4.763 -6.135 1.00 91.06 90 ALA A C 1
ATOM 765 O O . ALA A 1 90 ? 9.267 -4.726 -4.909 1.00 91.06 90 ALA A O 1
ATOM 766 N N . GLN A 1 91 ? 9.155 -3.654 -6.881 1.00 91.31 91 GLN A N 1
ATOM 767 C CA . GLN A 1 91 ? 9.321 -2.299 -6.346 1.00 91.31 91 GLN A CA 1
ATOM 768 C C . GLN A 1 91 ? 8.210 -1.933 -5.349 1.00 91.31 91 GLN A C 1
ATOM 770 O O . GLN A 1 91 ? 8.481 -1.421 -4.260 1.00 91.31 91 GLN A O 1
ATOM 775 N N . LEU A 1 92 ? 6.948 -2.250 -5.661 1.00 90.50 92 LEU A N 1
ATOM 776 C CA . LEU A 1 92 ? 5.824 -1.986 -4.757 1.00 90.50 92 LEU A CA 1
ATOM 777 C C . LEU A 1 92 ? 5.850 -2.840 -3.487 1.00 90.50 92 LEU A C 1
ATOM 779 O O . LEU A 1 92 ? 5.334 -2.380 -2.471 1.00 90.50 92 LEU A O 1
ATOM 783 N N . LYS A 1 93 ? 6.426 -4.050 -3.524 1.00 89.19 93 LYS A N 1
ATOM 784 C CA . LYS A 1 93 ? 6.502 -4.973 -2.376 1.00 89.19 93 LYS A CA 1
ATOM 785 C C . LYS A 1 93 ? 7.748 -4.809 -1.506 1.00 89.19 93 LYS A C 1
ATOM 787 O O . LYS A 1 93 ? 7.750 -5.333 -0.390 1.00 89.19 93 LYS A O 1
ATOM 792 N N . ALA A 1 94 ? 8.773 -4.097 -1.974 1.00 89.00 94 ALA A N 1
ATOM 793 C CA . ALA A 1 94 ? 10.016 -3.895 -1.233 1.00 89.00 94 ALA A CA 1
ATOM 794 C C . ALA A 1 94 ? 9.752 -3.334 0.178 1.00 89.00 94 ALA A C 1
ATOM 796 O O . ALA A 1 94 ? 9.042 -2.342 0.349 1.00 89.00 94 ALA A O 1
ATOM 797 N N . LYS A 1 95 ? 10.312 -3.975 1.210 1.00 85.19 95 LYS A N 1
ATOM 798 C CA . LYS A 1 95 ? 10.166 -3.519 2.609 1.00 85.19 95 LYS A CA 1
ATOM 799 C C . LYS A 1 95 ? 11.249 -2.512 2.992 1.00 85.19 95 LYS A C 1
ATOM 801 O O . LYS A 1 95 ? 11.084 -1.721 3.921 1.00 85.19 95 LYS A O 1
ATOM 806 N N . LYS A 1 96 ? 12.375 -2.558 2.285 1.00 83.75 96 LYS A N 1
ATOM 807 C CA . LYS A 1 96 ? 13.555 -1.731 2.512 1.00 83.75 96 LYS A CA 1
ATOM 808 C C . LYS A 1 96 ? 14.119 -1.236 1.187 1.00 83.75 96 LYS A C 1
ATOM 810 O O . LYS A 1 96 ? 13.860 -1.817 0.135 1.00 83.75 96 LYS A O 1
ATOM 815 N N . PHE A 1 97 ? 14.868 -0.137 1.251 1.00 81.88 97 PHE A N 1
ATOM 816 C CA . PHE A 1 97 ? 15.346 0.542 0.045 1.00 81.88 97 PHE A CA 1
ATOM 817 C C . PHE A 1 97 ? 16.371 -0.321 -0.698 1.00 81.88 97 PHE A C 1
ATOM 819 O O . PHE A 1 97 ? 16.284 -0.471 -1.909 1.00 81.88 97 PHE A O 1
ATOM 826 N N . ASP A 1 98 ? 17.240 -0.997 0.051 1.00 85.69 98 ASP A N 1
ATOM 827 C CA . ASP A 1 98 ? 18.216 -1.980 -0.434 1.00 85.69 98 ASP A CA 1
ATOM 828 C C . ASP A 1 98 ? 17.591 -3.235 -1.077 1.00 85.69 98 ASP A C 1
ATOM 830 O O . ASP A 1 98 ? 18.282 -3.975 -1.768 1.00 85.69 98 ASP A O 1
ATOM 834 N N . GLN A 1 99 ? 16.291 -3.480 -0.881 1.00 86.62 99 GLN A N 1
ATOM 835 C CA . GLN A 1 99 ? 15.545 -4.565 -1.534 1.00 86.62 99 GLN A CA 1
ATOM 836 C C . GLN A 1 99 ? 14.840 -4.121 -2.820 1.00 86.62 99 GLN 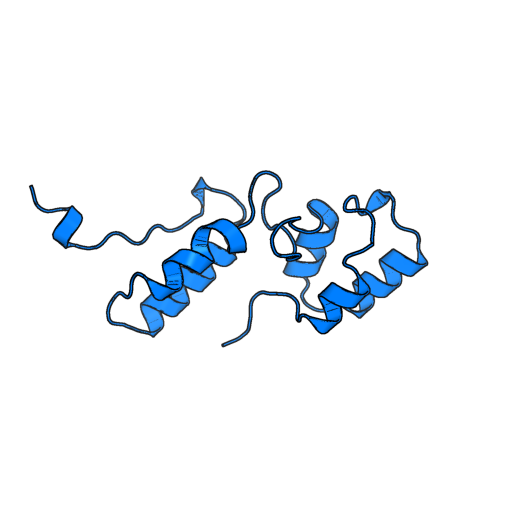A C 1
ATOM 838 O O . GLN A 1 99 ? 14.191 -4.934 -3.480 1.00 86.62 99 GLN A O 1
ATOM 843 N N . THR A 1 100 ? 14.899 -2.833 -3.152 1.00 86.81 100 THR A N 1
ATOM 844 C CA . THR A 1 100 ? 14.238 -2.297 -4.339 1.00 86.81 100 THR A CA 1
ATOM 845 C C . THR A 1 100 ? 15.065 -2.617 -5.579 1.00 86.81 100 THR A C 1
ATOM 847 O O . THR A 1 100 ? 16.257 -2.335 -5.628 1.00 86.81 100 THR A O 1
ATOM 850 N N . ILE A 1 101 ? 14.412 -3.165 -6.604 1.00 87.69 101 ILE A N 1
ATOM 851 C CA . ILE A 1 101 ? 15.007 -3.348 -7.930 1.00 87.69 101 ILE A CA 1
ATOM 852 C C . ILE A 1 101 ? 14.892 -2.036 -8.705 1.00 87.69 101 ILE A C 1
ATOM 854 O O . ILE A 1 101 ? 13.804 -1.468 -8.794 1.00 87.69 101 ILE A O 1
ATOM 858 N N . GLU A 1 102 ? 15.985 -1.569 -9.297 1.00 82.81 102 GLU A N 1
ATOM 859 C CA . GLU A 1 102 ? 15.981 -0.431 -10.216 1.00 82.81 102 GLU A CA 1
ATOM 860 C C .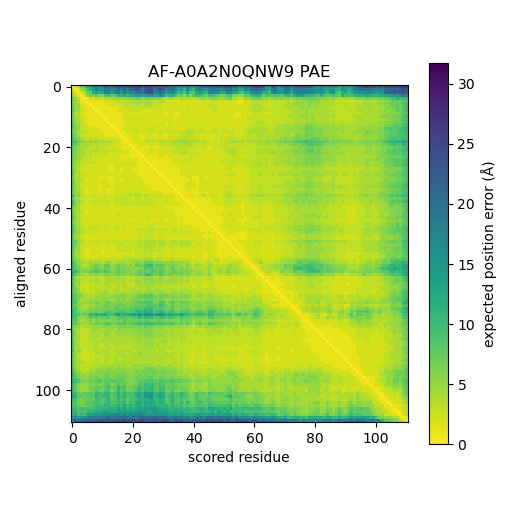 GLU A 1 102 ? 16.018 -0.920 -11.667 1.00 82.81 102 GLU A C 1
ATOM 862 O O . GLU A 1 102 ? 16.777 -1.828 -12.008 1.00 82.81 102 GLU A O 1
ATOM 867 N N . TRP A 1 103 ? 15.186 -0.321 -12.522 1.00 83.94 103 TRP A N 1
ATOM 868 C CA . TRP A 1 103 ? 15.275 -0.522 -13.964 1.00 83.94 103 TRP A CA 1
ATOM 869 C C . TRP A 1 103 ? 16.229 0.508 -14.566 1.00 83.94 103 TRP A C 1
ATOM 871 O O . TRP A 1 103 ? 16.014 1.714 -14.429 1.00 83.94 103 TRP A O 1
ATOM 881 N N . ILE A 1 104 ? 17.261 0.029 -15.261 1.00 82.81 104 ILE A N 1
ATOM 882 C CA . ILE A 1 104 ? 18.236 0.866 -15.960 1.00 82.81 104 ILE A CA 1
ATOM 883 C C . ILE A 1 104 ? 18.232 0.459 -17.431 1.00 82.81 104 ILE A C 1
ATOM 885 O O . ILE A 1 104 ? 18.472 -0.698 -17.768 1.00 82.81 104 ILE A O 1
ATOM 889 N N . GLU A 1 105 ? 17.953 1.419 -18.309 1.00 81.75 105 GLU A N 1
ATOM 890 C CA . GLU A 1 105 ? 18.004 1.204 -19.753 1.00 81.75 105 GLU A CA 1
ATOM 891 C C . GLU A 1 105 ? 19.427 0.875 -20.206 1.00 81.75 105 GLU A C 1
ATOM 893 O O . GLU A 1 105 ? 20.391 1.487 -19.743 1.00 81.75 105 GLU A O 1
ATOM 898 N N . TYR A 1 106 ? 19.549 -0.055 -21.156 1.00 82.12 106 TYR A N 1
ATOM 899 C CA . TYR A 1 106 ? 20.846 -0.507 -21.662 1.00 82.12 106 TYR A CA 1
ATOM 900 C C . TYR A 1 106 ? 21.717 0.648 -22.183 1.00 82.12 106 TYR A C 1
ATOM 902 O O . TYR A 1 106 ? 22.927 0.661 -21.972 1.00 82.12 106 TYR A O 1
ATOM 910 N N . ASP A 1 107 ? 21.105 1.655 -22.807 1.00 83.50 107 ASP A N 1
ATOM 911 C CA . ASP A 1 107 ? 21.824 2.803 -23.362 1.00 83.50 107 ASP A CA 1
ATOM 912 C C . ASP A 1 107 ? 22.495 3.684 -22.298 1.00 83.50 107 ASP A C 1
ATOM 914 O O . ASP A 1 107 ? 23.443 4.393 -22.619 1.00 83.50 107 ASP A O 1
ATOM 918 N N . LYS A 1 108 ? 22.085 3.597 -21.024 1.00 83.06 108 LYS A N 1
ATOM 919 C CA . LYS A 1 108 ? 22.752 4.301 -19.913 1.00 83.06 108 LYS A CA 1
ATOM 920 C C . LYS A 1 108 ? 24.080 3.667 -19.498 1.00 83.06 108 LYS A C 1
ATOM 922 O O . LYS A 1 108 ? 24.808 4.263 -18.714 1.00 83.06 108 LYS A O 1
ATOM 927 N N . PHE A 1 109 ? 24.379 2.467 -19.992 1.00 85.00 109 PHE A N 1
ATOM 928 C CA . PHE A 1 109 ? 25.645 1.774 -19.750 1.00 85.00 109 PHE A CA 1
ATOM 929 C C . PHE A 1 109 ? 26.668 1.990 -20.873 1.00 85.00 109 PHE A C 1
ATOM 931 O O . PHE A 1 109 ? 27.719 1.354 -20.863 1.00 85.00 109 PHE A O 1
ATOM 938 N N . LYS A 1 110 ? 26.352 2.830 -21.865 1.00 78.62 110 LYS A N 1
ATOM 939 C CA . LYS A 1 110 ? 27.278 3.189 -22.940 1.00 78.62 110 LYS A CA 1
ATOM 940 C C . LYS A 1 110 ? 28.060 4.441 -22.535 1.00 78.62 110 LYS A C 1
ATOM 942 O O . LYS A 1 110 ? 27.441 5.439 -22.170 1.00 78.62 110 LYS A O 1
ATOM 947 N N . ASP A 1 111 ? 29.387 4.340 -22.598 1.00 70.25 111 ASP A N 1
ATOM 948 C CA . ASP A 1 111 ? 30.343 5.442 -22.402 1.00 70.25 111 ASP A CA 1
ATOM 949 C C . ASP A 1 111 ? 30.319 6.458 -23.558 1.00 70.25 111 ASP A C 1
ATOM 951 O O . ASP A 1 111 ? 30.134 6.033 -24.727 1.00 70.25 111 ASP A O 1
#

Mean predicted aligned error: 4.74 Å

Secondary structure (DSSP, 8-state):
---SS--HHHHHHHTTS-SSGGGS-HHHHHHHHHH---HHHHHHHHHH-B-TTT-PBPSSSS--HHHHHGGGGGT---S-HHHHHHHHHHHHH-SSGGGPPPP--GGGG--

Radius of gyration: 16.16 Å; Cα contacts (8 Å, |Δi|>4): 106; chains: 1; bounding box: 44×22×44 Å

Sequence (111 aa):
MDEIKLSDDVIEQIKDFDDRYWKLTEEQKSLIDKLITDKELKECYKNNGLCKKCNQPRRNYDYCNYCLFQPNFKNWTSGNHDVDEFIQKAQLKAKKFDQTIEWIEYDKFKD

Foldseek 3Di:
DPPPWADPVLLVVPVPPDQALVPDDPVSLVSLCVRDVDPLQSVLSNPANADPPPRTRALENPDRLCVVPVVCLVVDDPVDPVVSVVLSVQSNNDSDPVSHDDDDDPVVVDD

Organism: NCBI:txid588596

pLDDT: mean 89.29, std 7.62, range [48.44, 97.88]

Solvent-accessible surface area (backbone atoms only — not comparable to full-atom values): 6886 Å² total; per-residue (Å²): 128,89,69,96,61,80,54,68,76,55,34,72,76,51,68,88,54,69,57,51,50,90,76,49,52,73,66,55,51,52,49,49,63,66,68,43,74,53,66,67,57,40,51,22,27,55,76,39,10,54,31,97,87,76,60,39,56,12,58,29,85,89,51,44,43,61,80,68,47,56,77,49,63,81,75,58,76,83,87,42,70,70,60,43,53,49,49,54,50,45,35,59,64,29,60,47,77,92,62,44,70,81,91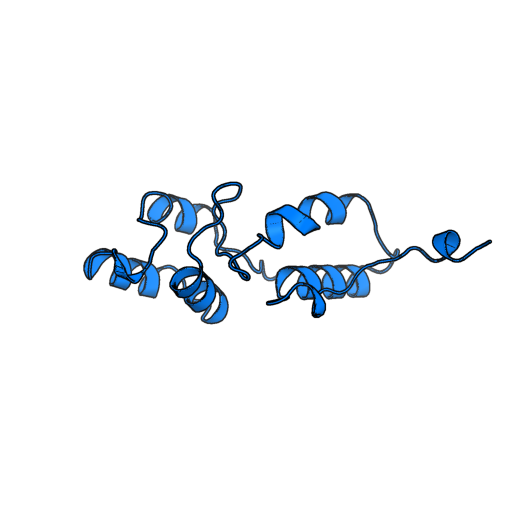,76,65,74,74,79,75,59,131